Protein AF-A0A1W1VLN9-F1 (afdb_monomer)

Nearest PDB structures (foldseek):
  7ou0-assembly1_B  TM=6.728E-01  e=5.438E-01  Escherichia coli K-12
  7aib-assembly1_A  TM=5.726E-01  e=3.911E-01  Escherichia coli K-12
  5akb-assembly1_A  TM=4.055E-01  e=3.210E-01  Escherichia coli K-12
  4mu3-assembly1_A  TM=3.316E-01  e=1.051E+00  Arabidopsis thaliana
  4mu0-assembly1_A  TM=3.332E-01  e=1.781E+00  Arabidopsis thaliana

Foldseek 3Di:
DPLVVLLVVLDAPPQKDWDKDADPFAIKIKIAGVVQQFIEIEGEGPQNCVPCPPVNVSNVVSNVRRVVSVPDGDGAPDRVHGHYHYHYDD

Secondary structure (DSSP, 8-state):
--HHHHHHHHT--TTEEEEEEEETTEEEEEEEETTSSBEEEEEEEHHHHHHH-HHHHHHHHHHHHHHHHTS-PPBPSBTTB-EEEEE---

Organism: NCBI:txid695939

Mean predicted aligned error: 3.22 Å

Solvent-accessible surface area (backbone atoms only — not comparable to full-atom values): 5113 Å² total; per-residue (Å²): 128,62,66,70,58,55,52,61,73,66,63,59,63,92,59,52,46,77,50,76,47,83,53,98,64,26,37,39,39,38,39,26,40,79,86,51,56,23,22,42,32,41,37,37,30,44,60,24,39,68,74,62,33,61,67,61,47,50,54,52,51,52,53,52,50,40,56,45,63,77,43,87,56,47,67,35,84,44,95,88,39,45,56,70,46,80,45,70,54,132

Structure (mmCIF, N/CA/C/O backbone):
data_AF-A0A1W1VLN9-F1
#
_entry.id   AF-A0A1W1VLN9-F1
#
loop_
_atom_site.group_PDB
_atom_site.id
_atom_site.type_symbol
_atom_site.label_atom_id
_atom_site.label_alt_id
_atom_site.label_comp_id
_atom_site.label_asym_id
_atom_site.label_entity_id
_atom_site.label_seq_id
_atom_site.pdbx_PDB_ins_code
_atom_site.Cartn_x
_atom_site.Cartn_y
_atom_site.Cartn_z
_atom_site.occupancy
_atom_site.B_iso_or_equiv
_atom_site.auth_seq_id
_atom_site.auth_comp_id
_atom_site.auth_asym_id
_atom_site.auth_atom_id
_atom_site.pdbx_PDB_model_num
ATOM 1 N N . MET A 1 1 ? -8.807 -6.014 -15.995 1.00 59.06 1 MET A N 1
ATOM 2 C CA . MET A 1 1 ? -9.672 -6.192 -14.807 1.00 59.06 1 MET A CA 1
ATOM 3 C C . MET A 1 1 ? -9.648 -4.899 -14.023 1.00 59.06 1 MET A C 1
ATOM 5 O O . MET A 1 1 ? -8.557 -4.403 -13.775 1.00 59.06 1 MET A O 1
ATOM 9 N N . GLU A 1 2 ? -10.803 -4.353 -13.653 1.00 85.19 2 GLU A N 1
ATOM 10 C CA . GLU A 1 2 ? -10.858 -3.194 -12.753 1.00 85.19 2 GLU A CA 1
ATOM 11 C C . GLU A 1 2 ? -10.223 -3.558 -11.401 1.00 85.19 2 GLU A C 1
ATOM 13 O O . GLU A 1 2 ? -10.462 -4.652 -10.886 1.00 85.19 2 GLU A O 1
ATOM 18 N N . PHE A 1 3 ? -9.402 -2.673 -10.829 1.00 88.88 3 PHE A N 1
ATOM 19 C CA . PHE A 1 3 ? -8.686 -2.897 -9.562 1.00 88.88 3 PHE A CA 1
ATOM 20 C C . PHE A 1 3 ? -9.604 -3.419 -8.444 1.00 88.88 3 PHE A C 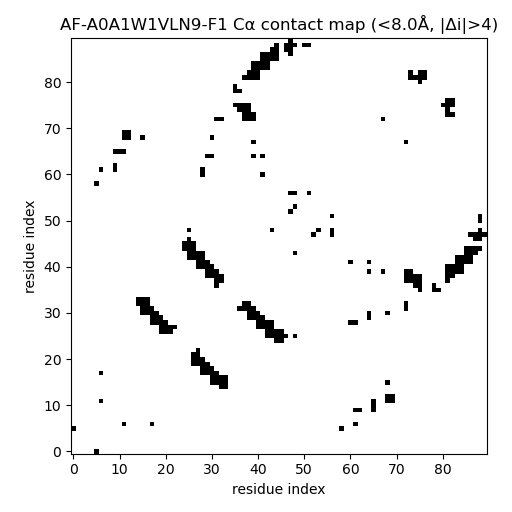1
ATOM 22 O O . PHE A 1 3 ? -9.300 -4.416 -7.794 1.00 88.88 3 PHE A O 1
ATOM 29 N N . GLN A 1 4 ? -10.799 -2.839 -8.311 1.00 90.69 4 GLN A N 1
ATOM 30 C CA . GLN A 1 4 ? -11.796 -3.252 -7.319 1.00 90.69 4 GLN A CA 1
ATOM 31 C C . GLN A 1 4 ? -12.321 -4.685 -7.523 1.00 90.69 4 GLN A C 1
ATOM 33 O O . GLN A 1 4 ? -12.751 -5.345 -6.578 1.00 90.69 4 GLN A O 1
ATOM 38 N N . ALA A 1 5 ? -12.288 -5.223 -8.747 1.00 90.88 5 ALA A N 1
ATOM 39 C CA . ALA A 1 5 ? -12.578 -6.639 -8.970 1.00 90.88 5 ALA A CA 1
ATOM 40 C C . ALA A 1 5 ? -11.464 -7.537 -8.405 1.00 90.88 5 ALA A C 1
ATOM 42 O O . ALA A 1 5 ? -11.769 -8.562 -7.801 1.00 90.88 5 ALA A O 1
ATOM 43 N N . GLN A 1 6 ? -10.199 -7.127 -8.537 1.00 91.25 6 GLN A N 1
ATOM 44 C CA . GLN A 1 6 ? -9.053 -7.856 -7.981 1.00 91.25 6 GLN A CA 1
ATOM 45 C C . GLN A 1 6 ? -9.067 -7.817 -6.447 1.00 91.25 6 GLN A C 1
ATOM 47 O O . GLN A 1 6 ? -8.913 -8.855 -5.812 1.00 91.25 6 GLN A O 1
ATOM 52 N N . VAL A 1 7 ? -9.355 -6.656 -5.845 1.00 93.50 7 VAL A N 1
ATOM 53 C CA . VAL A 1 7 ? -9.517 -6.512 -4.384 1.00 93.50 7 VAL A CA 1
ATOM 54 C C . VAL A 1 7 ? -10.592 -7.464 -3.849 1.00 93.50 7 VAL A C 1
ATOM 56 O O . VAL A 1 7 ? -10.345 -8.195 -2.891 1.00 93.50 7 VAL A O 1
ATOM 59 N N . ARG A 1 8 ? -11.762 -7.527 -4.501 1.00 91.81 8 ARG A N 1
ATOM 60 C CA . ARG A 1 8 ? -12.846 -8.445 -4.107 1.00 91.81 8 ARG A CA 1
ATOM 61 C C . ARG A 1 8 ? -12.443 -9.916 -4.203 1.00 91.81 8 ARG A C 1
ATOM 63 O O . ARG A 1 8 ? -12.773 -10.692 -3.315 1.00 91.81 8 ARG A O 1
ATOM 70 N N . GLN A 1 9 ? -11.712 -10.299 -5.249 1.00 92.19 9 GLN A N 1
ATOM 71 C CA . GLN A 1 9 ? -11.230 -11.676 -5.417 1.00 92.19 9 GLN A CA 1
ATOM 72 C C . GLN A 1 9 ? -10.182 -12.074 -4.369 1.00 92.19 9 GLN A C 1
ATOM 74 O O . GLN A 1 9 ? -10.080 -13.248 -4.026 1.00 92.19 9 GLN A O 1
ATOM 79 N N . MET A 1 10 ? -9.422 -11.111 -3.843 1.00 93.06 10 MET A N 1
ATOM 80 C CA . MET A 1 10 ? -8.382 -11.372 -2.847 1.00 93.06 10 MET A CA 1
ATOM 81 C C . MET A 1 10 ? -8.931 -11.749 -1.466 1.00 93.06 10 MET A C 1
ATOM 83 O O . MET A 1 10 ? -8.223 -12.409 -0.701 1.00 93.06 10 MET A O 1
ATOM 87 N N . GLY A 1 11 ? -10.172 -11.369 -1.145 1.00 92.88 11 GLY A N 1
ATOM 88 C CA . GLY A 1 11 ? -10.816 -11.710 0.127 1.00 92.88 11 GLY A CA 1
ATOM 89 C C . GLY A 1 11 ? -10.174 -11.008 1.324 1.00 92.88 11 GLY A C 1
ATOM 90 O O . GLY A 1 11 ? -9.689 -11.663 2.247 1.00 92.88 11 GLY A O 1
ATOM 91 N N . PHE A 1 12 ? -10.121 -9.675 1.285 1.00 94.88 12 PHE A N 1
ATOM 92 C CA . PHE A 1 12 ? -9.772 -8.866 2.456 1.00 94.88 12 PHE A CA 1
ATOM 93 C C . PHE A 1 12 ? -10.853 -8.994 3.546 1.00 94.88 12 PHE A C 1
ATOM 95 O O . PHE A 1 12 ? -12.012 -9.232 3.207 1.00 94.88 12 PHE A O 1
ATOM 102 N N . PRO A 1 13 ? -10.503 -8.830 4.836 1.00 92.06 13 PRO A N 1
ATOM 103 C CA . PRO A 1 13 ? -11.497 -8.742 5.905 1.00 92.06 13 PRO A CA 1
ATOM 104 C C . PRO A 1 13 ? -12.518 -7.621 5.652 1.00 92.06 13 PRO A C 1
ATOM 106 O O . PRO A 1 13 ? -12.149 -6.556 5.160 1.00 92.06 13 PRO A O 1
ATOM 109 N N . ASP A 1 14 ? -13.780 -7.832 6.039 1.00 88.88 14 ASP A N 1
ATOM 110 C CA . ASP A 1 14 ? -14.898 -6.919 5.729 1.00 88.88 14 ASP A CA 1
ATOM 111 C C . ASP A 1 14 ? -14.724 -5.496 6.290 1.00 88.88 14 ASP A C 1
ATOM 113 O O . ASP A 1 14 ? -15.324 -4.543 5.797 1.00 88.88 14 ASP A O 1
ATOM 117 N N . ASN A 1 15 ? -13.906 -5.336 7.332 1.00 91.00 15 ASN A N 1
ATOM 118 C CA . ASN A 1 15 ? -13.616 -4.052 7.96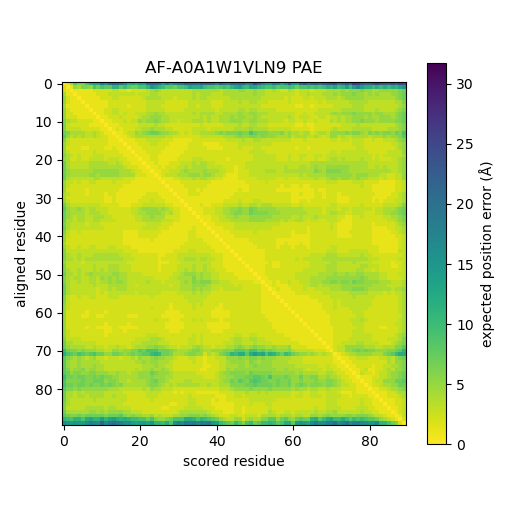8 1.00 91.00 15 ASN A CA 1
ATOM 119 C C . ASN A 1 15 ? -12.409 -3.320 7.358 1.00 91.00 15 ASN A C 1
ATOM 121 O O . ASN A 1 15 ? -11.926 -2.366 7.969 1.00 91.00 15 ASN A O 1
ATOM 125 N N . MET A 1 16 ? -11.903 -3.779 6.212 1.00 95.00 16 MET A N 1
ATOM 126 C CA . MET A 1 16 ? -10.732 -3.213 5.547 1.00 95.00 16 MET A CA 1
ATOM 127 C C . MET A 1 16 ? -11.123 -2.492 4.262 1.00 95.00 16 MET A C 1
ATOM 129 O O . MET A 1 16 ? -11.943 -2.968 3.479 1.00 95.00 16 MET A O 1
ATOM 133 N N . GLN A 1 17 ? -10.487 -1.352 4.027 1.00 95.25 17 GLN A N 1
ATOM 134 C CA . GLN A 1 17 ? -10.600 -0.580 2.797 1.00 95.25 17 GLN A CA 1
ATOM 135 C C . GLN A 1 17 ? -9.277 -0.659 2.047 1.00 95.25 17 GLN A C 1
ATOM 137 O O . GLN A 1 17 ? -8.213 -0.573 2.658 1.00 95.25 17 GLN A O 1
ATOM 142 N N . VAL A 1 18 ? -9.344 -0.881 0.734 1.00 96.62 18 VAL A N 1
ATOM 143 C CA . VAL A 1 18 ? -8.162 -1.013 -0.119 1.00 96.62 18 VAL A CA 1
ATOM 144 C C . VAL A 1 18 ? -8.282 -0.055 -1.291 1.00 96.62 18 VAL A C 1
ATOM 146 O O . VAL A 1 18 ? -9.215 -0.149 -2.092 1.00 96.62 18 VAL A O 1
ATOM 149 N N . ASP A 1 19 ? -7.289 0.815 -1.411 1.00 95.69 19 ASP A N 1
ATOM 150 C CA . ASP A 1 19 ? -7.229 1.863 -2.418 1.00 95.69 19 ASP A CA 1
ATOM 151 C C . ASP A 1 19 ? -5.913 1.816 -3.188 1.00 95.69 19 ASP A C 1
ATOM 153 O O . ASP A 1 19 ? -4.900 1.264 -2.745 1.00 95.69 19 ASP A O 1
ATOM 157 N N . GLN A 1 20 ? -5.941 2.431 -4.364 1.00 96.06 20 GLN A N 1
ATOM 158 C CA . GLN A 1 20 ? -4.787 2.606 -5.227 1.00 96.06 20 GLN A CA 1
ATOM 159 C C . GLN A 1 20 ? -4.750 4.051 -5.716 1.00 96.06 20 GLN A C 1
ATOM 161 O O . GLN A 1 20 ? -5.777 4.610 -6.102 1.00 96.06 20 GLN A O 1
ATOM 166 N N . SER A 1 21 ? -3.556 4.630 -5.755 1.00 95.69 21 SER A N 1
ATOM 167 C CA . SER A 1 21 ? -3.305 5.926 -6.375 1.00 95.69 21 SER A CA 1
ATOM 168 C C . SER A 1 21 ? -2.042 5.887 -7.229 1.00 95.69 21 SER A C 1
ATOM 170 O O . SER A 1 21 ? -1.014 5.327 -6.843 1.00 95.69 21 SER A O 1
ATOM 172 N N . ASP A 1 22 ? -2.125 6.475 -8.419 1.00 95.00 22 ASP A N 1
ATOM 173 C CA . ASP A 1 22 ? -0.968 6.669 -9.288 1.00 95.00 22 ASP A CA 1
ATOM 174 C C . ASP A 1 22 ? -0.207 7.936 -8.880 1.00 95.00 22 ASP A C 1
ATOM 176 O O . ASP A 1 22 ? -0.797 8.948 -8.492 1.00 95.00 22 ASP A O 1
ATOM 180 N N . THR A 1 23 ? 1.119 7.886 -8.979 1.00 94.31 23 THR A N 1
ATOM 181 C CA . THR A 1 23 ? 2.016 9.025 -8.765 1.00 94.31 23 THR A CA 1
ATOM 182 C C . THR A 1 23 ? 2.955 9.172 -9.962 1.00 94.31 23 THR A C 1
ATOM 184 O O . THR A 1 23 ? 3.031 8.302 -10.828 1.00 94.31 23 THR A O 1
ATOM 187 N N . LEU A 1 24 ? 3.705 10.276 -10.029 1.00 93.44 24 LEU A N 1
ATOM 188 C CA . LEU A 1 24 ? 4.718 10.455 -11.081 1.00 93.44 24 LEU A CA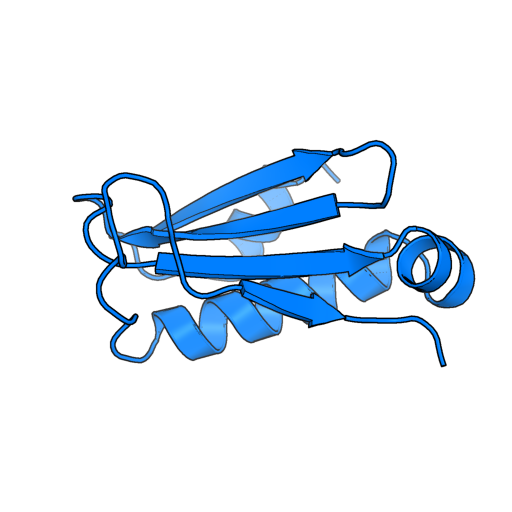 1
ATOM 189 C C . LEU A 1 24 ? 5.837 9.403 -11.006 1.00 93.44 24 LEU A C 1
ATOM 191 O O . LEU A 1 24 ? 6.432 9.054 -12.024 1.00 93.44 24 LEU A O 1
ATOM 195 N N . GLU A 1 25 ? 6.113 8.903 -9.803 1.00 94.12 25 GLU A N 1
ATOM 196 C CA . GLU A 1 25 ? 7.233 8.004 -9.514 1.00 94.12 25 GLU A CA 1
ATOM 197 C C . GLU A 1 25 ? 6.817 6.527 -9.467 1.00 94.12 25 GLU A C 1
ATOM 199 O O . GLU A 1 25 ? 7.673 5.650 -9.352 1.00 94.12 25 GLU A O 1
ATOM 204 N N . GLY A 1 26 ? 5.518 6.230 -9.562 1.00 95.75 26 GLY A N 1
ATOM 205 C CA . GLY A 1 26 ? 5.004 4.870 -9.482 1.00 95.75 26 GLY A CA 1
ATOM 206 C C . GLY A 1 26 ? 3.558 4.814 -9.010 1.00 95.75 26 GLY A C 1
ATOM 207 O O . GLY A 1 26 ? 2.703 5.559 -9.482 1.00 95.75 26 GLY A O 1
ATOM 208 N N . ARG A 1 27 ? 3.269 3.899 -8.087 1.00 97.00 27 ARG A N 1
ATOM 209 C CA . ARG A 1 27 ? 1.907 3.611 -7.634 1.00 97.00 27 ARG A CA 1
ATOM 210 C C . ARG A 1 27 ? 1.890 3.269 -6.159 1.00 97.00 27 ARG A C 1
ATOM 212 O O . ARG A 1 27 ? 2.705 2.476 -5.696 1.00 97.00 27 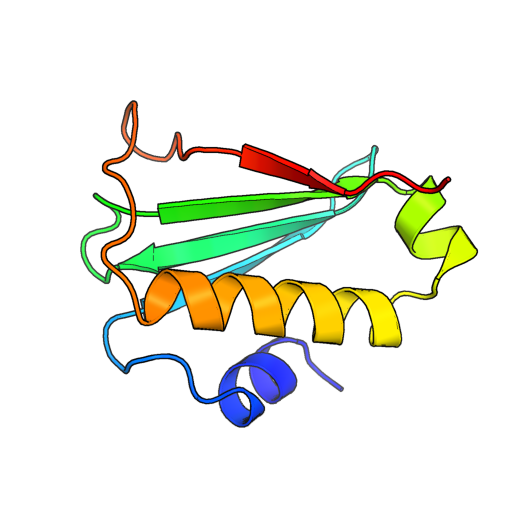ARG A O 1
ATOM 219 N N . VAL A 1 28 ? 0.954 3.849 -5.422 1.00 97.75 28 VAL A N 1
ATOM 220 C CA . VAL A 1 28 ? 0.724 3.532 -4.013 1.00 97.75 28 VAL A CA 1
ATOM 221 C C . VAL A 1 28 ? -0.506 2.647 -3.910 1.00 97.75 28 VAL A C 1
ATOM 223 O O . VAL A 1 28 ? -1.560 2.958 -4.458 1.00 97.75 28 VAL A O 1
ATOM 226 N N . PHE A 1 29 ? -0.363 1.551 -3.180 1.00 97.69 29 PHE A N 1
ATOM 227 C CA . PHE A 1 29 ? -1.463 0.713 -2.734 1.00 97.69 29 PHE A CA 1
ATOM 228 C C . PHE A 1 29 ? -1.602 0.882 -1.231 1.00 97.69 29 PHE A C 1
ATOM 230 O O . PHE A 1 29 ? -0.604 0.843 -0.510 1.00 97.69 29 PHE A O 1
ATOM 237 N N . ARG A 1 30 ? -2.827 1.063 -0.755 1.00 97.62 30 ARG A N 1
ATOM 238 C CA . ARG A 1 30 ? -3.113 1.319 0.652 1.00 97.62 30 ARG A CA 1
ATOM 239 C C . ARG A 1 30 ? -4.151 0.331 1.149 1.00 97.62 30 ARG A C 1
ATOM 241 O O . ARG A 1 30 ? -5.124 0.075 0.451 1.00 97.62 30 ARG A O 1
ATOM 248 N N . VAL A 1 31 ? -3.949 -0.183 2.358 1.00 97.62 31 VAL A N 1
ATOM 249 C CA . VAL A 1 31 ? -4.999 -0.839 3.141 1.00 97.62 31 VAL A CA 1
ATOM 250 C C . VAL A 1 31 ? -5.184 -0.091 4.454 1.00 97.62 31 VAL A C 1
ATOM 252 O O . VAL A 1 31 ? -4.195 0.235 5.113 1.00 97.62 31 VAL A O 1
ATOM 255 N N . THR A 1 32 ? -6.427 0.178 4.834 1.00 96.94 32 THR A N 1
ATOM 256 C CA . THR A 1 32 ? -6.780 0.761 6.135 1.00 96.94 32 THR A CA 1
ATOM 257 C C . THR A 1 32 ? -7.900 -0.030 6.787 1.00 96.94 32 THR A C 1
ATOM 259 O O . THR A 1 32 ? -8.650 -0.730 6.106 1.00 96.94 32 THR A O 1
ATOM 262 N N . ASP A 1 33 ? -8.043 0.099 8.102 1.00 94.44 33 ASP A N 1
ATOM 263 C CA . ASP A 1 33 ? -9.291 -0.284 8.755 1.00 94.44 33 ASP A CA 1
ATOM 264 C C . ASP A 1 33 ? -10.410 0.732 8.465 1.00 94.44 33 ASP A C 1
ATOM 266 O O . ASP A 1 33 ? -10.188 1.802 7.893 1.00 94.44 33 ASP A O 1
ATOM 270 N N . ALA A 1 34 ? -11.638 0.385 8.853 1.00 91.81 34 ALA A N 1
ATOM 271 C CA . ALA A 1 34 ? -12.819 1.216 8.634 1.00 91.81 34 ALA A CA 1
ATOM 272 C C . ALA A 1 34 ? -12.774 2.578 9.354 1.00 91.81 34 ALA A C 1
ATOM 274 O O . ALA A 1 34 ? -13.478 3.497 8.937 1.00 91.81 34 ALA A O 1
ATOM 275 N N . SER A 1 35 ? -11.989 2.718 10.431 1.00 91.75 35 SER A N 1
ATOM 276 C CA . SER A 1 35 ? -11.792 4.007 11.112 1.00 91.75 35 SER A CA 1
ATOM 277 C C . SER A 1 35 ? -10.708 4.861 10.451 1.00 91.75 35 SER A C 1
ATOM 279 O O . SER A 1 35 ? -10.677 6.071 10.665 1.00 91.75 35 SER A O 1
ATOM 281 N N . GLY A 1 36 ? -9.820 4.254 9.656 1.00 93.25 36 GLY A N 1
ATOM 282 C CA . GLY A 1 36 ? -8.662 4.917 9.068 1.00 93.25 36 GLY A CA 1
ATOM 283 C C . GLY A 1 36 ? -7.546 5.206 10.076 1.00 93.25 36 GLY A C 1
ATOM 284 O O . GLY A 1 36 ? -6.558 5.847 9.711 1.00 93.25 36 GLY A O 1
ATOM 285 N N . GLU A 1 37 ? -7.672 4.746 11.325 1.00 94.44 37 GLU A N 1
ATOM 286 C CA . GLU A 1 37 ? -6.666 4.928 12.379 1.00 94.44 37 GLU A CA 1
ATOM 287 C C . GLU A 1 37 ? -5.485 3.978 12.211 1.00 94.44 37 GLU A C 1
ATOM 289 O O . GLU A 1 37 ? -4.410 4.211 12.769 1.00 94.44 37 GLU A O 1
ATOM 294 N N . ARG A 1 38 ? -5.676 2.896 11.454 1.00 95.25 38 ARG A N 1
ATOM 295 C CA . ARG A 1 38 ? -4.637 1.913 11.172 1.00 95.25 38 ARG A CA 1
ATOM 296 C C . ARG A 1 38 ? -4.530 1.676 9.685 1.00 95.25 38 ARG A C 1
ATOM 298 O O . ARG A 1 38 ? -5.526 1.652 8.968 1.00 95.25 38 ARG A O 1
ATOM 305 N N . GLY A 1 39 ? -3.310 1.446 9.229 1.00 96.56 39 GLY A N 1
ATOM 306 C CA . GLY A 1 39 ? -3.086 1.212 7.817 1.00 96.56 39 GLY A CA 1
ATOM 307 C C . GLY A 1 39 ? -1.663 0.842 7.467 1.00 96.56 39 GLY A C 1
ATOM 308 O O . GLY A 1 39 ? -0.757 0.860 8.301 1.00 96.56 39 GLY A O 1
ATOM 309 N N . LEU A 1 40 ? -1.500 0.489 6.201 1.00 97.00 40 LEU A N 1
ATOM 310 C CA . LEU A 1 40 ? -0.228 0.189 5.572 1.00 97.00 40 LEU A CA 1
ATOM 311 C C . LEU A 1 40 ? -0.276 0.657 4.123 1.00 97.00 40 LEU A C 1
ATOM 313 O O . LEU A 1 40 ? -1.262 0.436 3.415 1.00 97.00 40 LEU A O 1
ATOM 317 N N . GLU A 1 41 ? 0.824 1.241 3.675 1.00 97.88 41 GLU A N 1
ATOM 318 C CA . GLU A 1 41 ? 1.060 1.557 2.278 1.00 97.88 41 GLU A CA 1
ATOM 319 C C . GLU A 1 41 ? 2.175 0.698 1.695 1.00 97.88 41 GLU A C 1
ATOM 321 O O . GLU A 1 41 ? 3.186 0.411 2.339 1.00 97.88 41 GLU A O 1
ATOM 326 N N . ILE A 1 42 ? 2.011 0.338 0.427 1.00 97.75 42 ILE A N 1
ATOM 327 C CA . ILE A 1 42 ? 3.075 -0.199 -0.408 1.00 97.75 42 ILE A CA 1
ATOM 328 C C . ILE A 1 42 ? 3.207 0.716 -1.617 1.00 97.75 42 ILE A C 1
ATOM 330 O O . ILE A 1 42 ? 2.294 0.818 -2.436 1.00 97.75 42 ILE A O 1
ATOM 334 N N . PHE A 1 43 ? 4.351 1.383 -1.720 1.00 97.88 43 PHE A N 1
ATOM 335 C CA . PHE A 1 43 ? 4.731 2.139 -2.901 1.00 97.88 43 PHE A CA 1
ATOM 336 C C . PHE A 1 43 ? 5.545 1.249 -3.832 1.00 97.88 43 PHE A C 1
ATOM 338 O O . PHE A 1 43 ? 6.589 0.726 -3.454 1.00 97.88 43 PHE A O 1
ATOM 345 N N . VAL A 1 44 ? 5.060 1.091 -5.052 1.00 97.19 44 VAL A N 1
ATOM 346 C CA . VAL A 1 44 ? 5.740 0.387 -6.130 1.00 97.19 44 VAL A CA 1
ATOM 347 C C . VAL A 1 44 ? 6.337 1.428 -7.058 1.00 97.19 44 VAL A C 1
ATOM 349 O O . VAL A 1 44 ? 5.601 2.268 -7.581 1.00 97.19 44 VAL A O 1
ATOM 352 N N . THR A 1 45 ? 7.646 1.366 -7.288 1.00 96.81 45 THR A N 1
ATOM 353 C CA . THR A 1 45 ? 8.295 2.297 -8.213 1.00 96.81 45 THR A CA 1
ATOM 354 C C . THR A 1 45 ? 7.863 2.046 -9.653 1.00 96.81 45 THR A C 1
ATOM 356 O O . THR A 1 45 ? 7.484 0.939 -10.046 1.00 96.81 45 THR A O 1
ATOM 359 N N . ARG A 1 46 ? 7.957 3.084 -10.480 1.00 95.19 46 ARG A N 1
ATOM 360 C CA . ARG A 1 46 ? 7.710 2.983 -11.918 1.00 95.19 46 ARG A CA 1
ATOM 361 C C . ARG A 1 46 ? 8.587 1.918 -12.582 1.00 95.19 46 ARG A C 1
ATOM 363 O O . ARG A 1 46 ? 8.090 1.178 -13.426 1.00 95.19 46 ARG A O 1
ATOM 370 N N . ASP A 1 47 ? 9.845 1.810 -12.167 1.00 94.62 47 ASP A N 1
ATOM 371 C CA . ASP A 1 47 ? 10.775 0.814 -12.705 1.00 94.62 47 ASP A CA 1
ATOM 372 C C . ASP A 1 47 ? 10.339 -0.611 -12.345 1.00 94.62 47 ASP A C 1
ATOM 374 O O . ASP A 1 47 ? 10.325 -1.482 -13.212 1.00 94.62 47 ASP A O 1
ATOM 378 N N . ALA A 1 48 ? 9.868 -0.841 -11.113 1.00 94.94 48 ALA A N 1
ATOM 379 C CA . ALA A 1 48 ? 9.305 -2.131 -10.718 1.00 94.94 48 ALA A CA 1
ATOM 380 C C . ALA A 1 48 ? 8.068 -2.499 -11.555 1.00 94.94 48 ALA A C 1
ATOM 382 O O . ALA A 1 48 ? 7.931 -3.643 -11.991 1.00 94.94 48 ALA A O 1
ATOM 383 N N . LEU A 1 49 ? 7.176 -1.533 -11.813 1.00 94.44 49 LEU A N 1
ATOM 384 C CA . LEU A 1 49 ? 6.005 -1.744 -12.675 1.00 94.44 49 LEU A CA 1
ATOM 385 C C . LEU A 1 49 ? 6.413 -2.099 -14.109 1.00 94.44 49 LEU A C 1
ATOM 387 O O . LEU A 1 49 ? 5.802 -2.981 -14.711 1.00 94.44 49 LEU A O 1
ATOM 391 N N . ALA A 1 50 ? 7.438 -1.436 -14.647 1.00 93.69 50 ALA A N 1
ATOM 392 C CA . ALA A 1 50 ? 7.939 -1.690 -15.994 1.00 93.69 50 ALA A CA 1
ATOM 393 C C . ALA A 1 50 ? 8.633 -3.057 -16.111 1.00 93.69 50 ALA A C 1
ATOM 395 O O . ALA A 1 50 ? 8.436 -3.760 -17.100 1.00 93.69 50 ALA A O 1
ATOM 396 N N . MET A 1 51 ? 9.412 -3.441 -15.099 1.00 94.19 51 MET A N 1
ATOM 397 C CA . MET A 1 51 ? 10.187 -4.682 -15.078 1.00 94.19 51 MET A CA 1
ATOM 398 C C . MET A 1 51 ? 9.307 -5.920 -14.891 1.00 94.19 51 MET A C 1
ATOM 400 O O . MET A 1 51 ? 9.456 -6.907 -15.609 1.00 94.19 51 MET A O 1
ATOM 404 N N . TYR A 1 52 ? 8.386 -5.874 -13.929 1.00 90.88 52 TYR A N 1
ATOM 405 C CA . TYR A 1 52 ? 7.598 -7.040 -13.519 1.00 90.88 52 TYR A CA 1
ATOM 406 C C . TYR A 1 52 ? 6.181 -7.059 -14.111 1.00 90.88 52 TYR A C 1
ATOM 408 O O . TYR A 1 52 ? 5.489 -8.076 -14.037 1.00 90.88 52 TYR A O 1
ATOM 416 N N . GLY A 1 53 ? 5.752 -5.954 -14.724 1.00 92.62 53 GLY A N 1
ATOM 417 C CA . GLY A 1 53 ? 4.425 -5.787 -15.300 1.00 92.62 53 GLY A CA 1
ATOM 418 C C . GLY A 1 53 ? 3.357 -5.448 -14.258 1.00 92.62 53 GLY A C 1
ATOM 419 O O . GLY A 1 53 ? 3.337 -5.965 -13.141 1.00 92.62 53 GLY A O 1
ATOM 420 N N . GLU A 1 54 ? 2.399 -4.603 -14.646 1.00 89.19 54 GLU A N 1
ATOM 421 C CA . GLU A 1 54 ? 1.381 -4.086 -13.721 1.00 89.19 54 GLU A CA 1
ATOM 422 C C . GLU A 1 54 ? 0.505 -5.176 -13.089 1.00 89.19 54 GLU A C 1
ATOM 424 O O . GLU A 1 54 ? 0.209 -5.114 -11.897 1.00 89.19 54 GLU A O 1
ATOM 429 N N . GLY A 1 55 ? 0.083 -6.177 -13.867 1.00 90.31 55 GLY A N 1
ATOM 430 C CA . GLY A 1 55 ? -0.783 -7.260 -13.388 1.00 90.31 55 GLY A CA 1
ATOM 431 C C . GLY A 1 55 ? -0.114 -8.129 -12.316 1.00 90.31 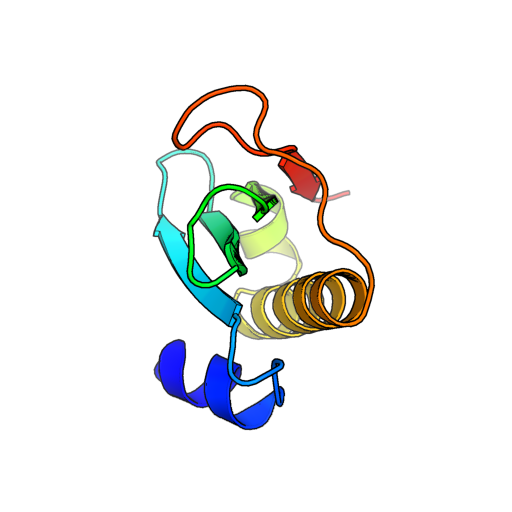55 GLY A C 1
ATOM 432 O O . GLY A 1 55 ? -0.641 -8.212 -11.204 1.00 90.31 55 GLY A O 1
ATOM 433 N N . PRO A 1 56 ? 1.051 -8.744 -12.609 1.00 92.06 56 PRO A N 1
ATOM 434 C CA . PRO A 1 56 ? 1.807 -9.521 -11.628 1.00 92.06 56 PRO A CA 1
ATOM 435 C C . PRO A 1 56 ? 2.148 -8.726 -10.365 1.00 92.06 56 PRO A C 1
ATOM 437 O O . PRO A 1 56 ? 1.956 -9.226 -9.257 1.00 92.06 56 PRO A O 1
ATOM 440 N N . VAL A 1 57 ? 2.577 -7.469 -10.517 1.00 93.88 57 VAL A N 1
ATOM 441 C CA . VAL A 1 57 ? 2.892 -6.604 -9.374 1.00 93.88 57 VAL A CA 1
ATOM 442 C C . VAL A 1 57 ? 1.654 -6.304 -8.537 1.00 93.88 57 VAL A C 1
ATOM 444 O O . VAL A 1 57 ? 1.706 -6.414 -7.315 1.00 93.88 57 VAL A O 1
ATOM 447 N N . THR A 1 58 ? 0.522 -5.988 -9.166 1.00 93.50 58 THR A N 1
ATOM 448 C CA . THR A 1 58 ? -0.728 -5.723 -8.438 1.00 93.50 58 THR A CA 1
ATOM 449 C C . THR A 1 58 ? -1.157 -6.945 -7.627 1.00 93.50 58 THR A C 1
ATOM 451 O O . THR A 1 58 ? -1.476 -6.812 -6.447 1.00 93.50 58 THR A O 1
ATOM 454 N N . ALA A 1 59 ? -1.101 -8.145 -8.211 1.00 93.75 59 ALA A N 1
ATOM 455 C CA . ALA A 1 59 ? -1.437 -9.382 -7.506 1.00 93.75 59 ALA A CA 1
ATOM 456 C C . ALA A 1 59 ? -0.505 -9.638 -6.306 1.00 93.75 59 ALA A C 1
ATOM 458 O O . ALA A 1 59 ? -0.976 -9.973 -5.217 1.00 93.75 59 ALA A O 1
ATOM 459 N N . LEU A 1 60 ? 0.804 -9.426 -6.483 1.00 94.12 60 LEU A N 1
ATOM 460 C CA . LEU A 1 60 ? 1.799 -9.557 -5.416 1.00 94.12 60 LEU A CA 1
ATOM 461 C C . LEU A 1 60 ? 1.524 -8.581 -4.263 1.00 94.12 60 LEU A C 1
ATOM 463 O O . LEU A 1 60 ? 1.491 -8.980 -3.096 1.00 94.12 60 LEU A O 1
ATOM 467 N N . VAL A 1 61 ? 1.305 -7.305 -4.586 1.00 96.44 61 VAL A N 1
ATOM 468 C CA . VAL A 1 61 ? 1.068 -6.250 -3.595 1.00 96.44 61 VAL A CA 1
ATOM 469 C C . VAL A 1 61 ? -0.234 -6.491 -2.842 1.00 96.44 61 VAL A C 1
ATOM 471 O O . VAL A 1 61 ? -0.236 -6.438 -1.613 1.00 96.44 61 VAL A O 1
ATOM 474 N N . LEU A 1 62 ? -1.321 -6.828 -3.540 1.00 96.31 62 LEU A N 1
ATOM 475 C CA . LEU A 1 62 ? -2.588 -7.155 -2.889 1.00 96.31 62 LEU A CA 1
ATOM 476 C C . LEU A 1 62 ? -2.462 -8.377 -1.969 1.00 96.31 62 LEU A C 1
ATOM 478 O O . LEU A 1 62 ? -3.020 -8.369 -0.873 1.00 96.31 62 LEU A O 1
ATOM 482 N N . GLY A 1 63 ? -1.692 -9.397 -2.361 1.00 95.25 63 GLY A N 1
ATOM 483 C CA . GLY A 1 63 ? -1.378 -10.540 -1.501 1.00 95.25 63 GLY A CA 1
ATOM 484 C C . GLY A 1 63 ? -0.700 -10.125 -0.196 1.00 95.25 63 GLY A C 1
ATOM 485 O O . GLY A 1 63 ? -1.116 -10.558 0.882 1.00 95.25 63 GLY A O 1
ATOM 486 N N . ARG A 1 64 ? 0.288 -9.230 -0.284 1.00 94.88 64 ARG A N 1
ATOM 487 C CA . ARG A 1 64 ? 1.019 -8.709 0.876 1.00 94.88 64 ARG A CA 1
ATOM 488 C C . ARG A 1 64 ? 0.148 -7.829 1.769 1.00 94.88 64 ARG A C 1
ATOM 490 O O . ARG A 1 64 ? 0.171 -8.000 2.986 1.00 94.88 64 ARG A O 1
ATOM 497 N N . LEU A 1 65 ? -0.646 -6.929 1.188 1.00 96.25 65 LEU A N 1
ATOM 498 C CA . LEU A 1 65 ? -1.595 -6.113 1.950 1.00 96.25 65 LEU A CA 1
ATOM 499 C C . LEU A 1 65 ? -2.612 -6.992 2.676 1.00 96.25 65 LEU A C 1
ATOM 501 O O . LEU A 1 65 ? -2.864 -6.770 3.855 1.00 96.25 65 LEU A O 1
ATOM 505 N N . ARG A 1 66 ? -3.149 -8.024 2.014 1.00 95.75 66 ARG A N 1
ATOM 506 C CA . ARG A 1 66 ? -4.093 -8.959 2.637 1.00 95.75 66 ARG A CA 1
ATOM 507 C C . ARG A 1 66 ? -3.463 -9.703 3.807 1.00 95.75 66 ARG A C 1
ATOM 509 O O . ARG A 1 66 ? -4.096 -9.848 4.847 1.00 95.75 66 ARG A O 1
ATOM 516 N N . GLU A 1 67 ? -2.225 -10.171 3.656 1.00 93.69 67 GLU A N 1
ATOM 517 C CA . G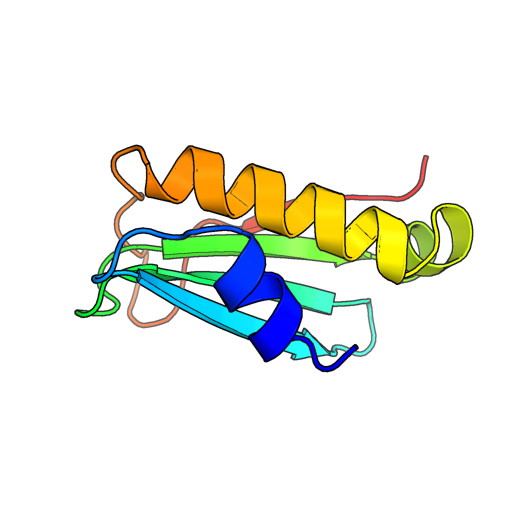LU A 1 67 ? -1.512 -10.839 4.746 1.00 93.69 67 GLU A CA 1
ATOM 518 C C . GLU A 1 67 ? -1.376 -9.924 5.971 1.00 93.69 67 GLU A C 1
ATOM 520 O O . GLU A 1 67 ? -1.617 -10.360 7.095 1.00 93.69 67 GLU A O 1
ATOM 525 N N . GLN A 1 68 ? -1.033 -8.650 5.761 1.00 92.94 68 GLN A N 1
ATOM 526 C CA . GLN A 1 68 ? -0.911 -7.675 6.846 1.00 92.94 68 GLN A CA 1
ATOM 527 C C . GLN A 1 68 ? -2.269 -7.270 7.426 1.00 92.94 68 GLN A C 1
ATOM 529 O O . GLN A 1 68 ? -2.374 -7.098 8.634 1.00 92.94 68 GLN A O 1
ATOM 534 N N . ALA A 1 69 ? -3.313 -7.191 6.602 1.00 91.56 69 ALA A N 1
ATOM 535 C CA . ALA A 1 69 ? -4.681 -6.924 7.043 1.00 91.56 69 ALA A CA 1
ATOM 536 C C . ALA A 1 69 ? -5.274 -8.079 7.869 1.00 91.56 69 ALA A C 1
ATOM 538 O O . ALA A 1 69 ? -6.096 -7.854 8.750 1.00 91.56 69 ALA A O 1
ATOM 539 N N . GLY A 1 70 ? -4.841 -9.320 7.616 1.00 87.75 70 GLY A N 1
ATOM 540 C CA . GLY A 1 70 ? -5.144 -10.472 8.472 1.00 87.75 70 GLY A CA 1
ATOM 541 C C . GLY A 1 70 ? -4.388 -10.460 9.808 1.00 87.75 70 GLY A C 1
ATOM 542 O O . GLY A 1 70 ? -4.681 -11.261 10.694 1.00 87.75 70 GLY A O 1
ATOM 543 N N . ARG A 1 71 ? -3.416 -9.556 9.963 1.00 86.38 71 ARG A N 1
ATOM 544 C CA . ARG A 1 71 ? -2.718 -9.253 11.214 1.00 86.38 71 ARG A CA 1
ATOM 545 C C . ARG A 1 71 ? -3.225 -7.909 11.754 1.00 86.38 71 ARG A C 1
ATOM 547 O O . ARG A 1 71 ? -4.045 -7.229 11.146 1.00 86.38 71 ARG A O 1
ATOM 554 N N . ALA A 1 72 ? -2.736 -7.502 12.921 1.00 83.50 72 ALA A N 1
ATOM 555 C CA . ALA A 1 72 ? -3.021 -6.164 13.424 1.00 83.50 72 ALA A CA 1
ATOM 556 C C . ALA A 1 72 ? -2.225 -5.118 12.620 1.00 83.50 72 ALA A C 1
ATOM 558 O O . ALA A 1 72 ? -1.004 -5.031 12.765 1.00 83.50 72 ALA A O 1
ATOM 559 N N . LEU A 1 73 ? -2.918 -4.312 11.807 1.00 91.94 73 LEU A N 1
ATOM 560 C CA . LEU A 1 73 ? -2.335 -3.138 11.152 1.00 91.94 73 LEU A CA 1
ATOM 561 C C . LEU A 1 73 ? -1.783 -2.158 12.199 1.00 91.94 73 LEU A C 1
ATOM 563 O O . LEU A 1 73 ? -2.336 -2.010 13.302 1.00 91.94 73 LEU A O 1
ATOM 567 N N . ARG A 1 74 ? -0.683 -1.484 11.847 1.00 93.31 74 ARG A N 1
ATOM 568 C CA . ARG A 1 74 ? -0.075 -0.464 12.705 1.00 93.31 74 ARG A CA 1
ATOM 569 C C . ARG A 1 74 ? -0.942 0.784 12.754 1.00 93.31 74 ARG A C 1
ATOM 571 O O . ARG A 1 74 ? -1.640 1.097 11.793 1.00 93.31 74 ARG A O 1
ATOM 578 N N . ALA A 1 75 ? -0.876 1.476 13.888 1.00 94.88 75 ALA A N 1
ATOM 579 C CA . ALA A 1 75 ? -1.481 2.791 14.022 1.00 94.88 75 ALA A CA 1
ATOM 580 C C . ALA A 1 75 ? -0.831 3.766 13.034 1.00 94.88 75 ALA A C 1
ATOM 582 O O . ALA A 1 75 ? 0.377 3.699 12.797 1.00 94.88 75 ALA A O 1
ATOM 583 N N . ALA A 1 76 ? -1.644 4.654 12.477 1.00 94.38 76 ALA A N 1
ATOM 584 C CA . ALA A 1 76 ? -1.175 5.764 11.672 1.00 94.38 76 ALA A CA 1
ATOM 585 C C . ALA A 1 76 ? -0.299 6.698 12.524 1.00 94.38 76 ALA A C 1
ATOM 587 O O . ALA A 1 76 ? -0.591 6.944 13.695 1.00 94.38 76 ALA A O 1
ATOM 588 N N . GLU A 1 77 ? 0.767 7.233 11.932 1.00 92.50 77 GLU A N 1
ATOM 589 C CA . GLU A 1 77 ? 1.648 8.211 12.584 1.00 92.50 77 GLU A CA 1
ATOM 590 C C . GLU A 1 77 ? 0.932 9.555 12.780 1.00 92.50 77 GLU A C 1
ATOM 592 O O . GLU A 1 77 ? 1.147 10.261 13.763 1.00 92.50 77 GLU A O 1
ATOM 597 N N . ALA A 1 78 ? 0.042 9.884 11.845 1.00 90.50 78 ALA A N 1
ATOM 598 C CA . ALA A 1 78 ? -0.921 10.974 11.911 1.00 90.50 78 ALA A CA 1
ATOM 599 C C . ALA A 1 78 ? -2.104 10.645 10.981 1.00 90.50 78 ALA A C 1
ATOM 601 O O . ALA A 1 78 ? -2.007 9.695 10.199 1.00 90.50 78 ALA A O 1
ATOM 602 N N . PRO A 1 79 ? -3.204 11.421 10.993 1.00 86.88 79 PRO A N 1
ATOM 603 C CA . PRO A 1 79 ? -4.318 11.201 10.074 1.00 86.88 79 PRO A CA 1
ATOM 604 C C . PRO A 1 79 ? -3.849 11.107 8.612 1.00 86.88 79 PRO A C 1
ATOM 606 O O . PRO A 1 79 ? -3.300 12.061 8.063 1.00 86.88 79 PRO A O 1
ATOM 609 N N . GLY A 1 80 ? -4.040 9.937 7.995 1.00 88.06 80 GLY A N 1
ATOM 610 C CA . GLY A 1 80 ? -3.635 9.660 6.614 1.00 88.06 80 GLY A CA 1
ATOM 611 C C . GLY A 1 80 ? -2.140 9.387 6.385 1.00 88.06 80 GLY A C 1
ATOM 612 O O . GLY A 1 80 ? -1.754 9.179 5.235 1.00 88.06 80 GLY A O 1
ATOM 613 N N . MET A 1 81 ? -1.307 9.372 7.433 1.00 93.75 81 MET A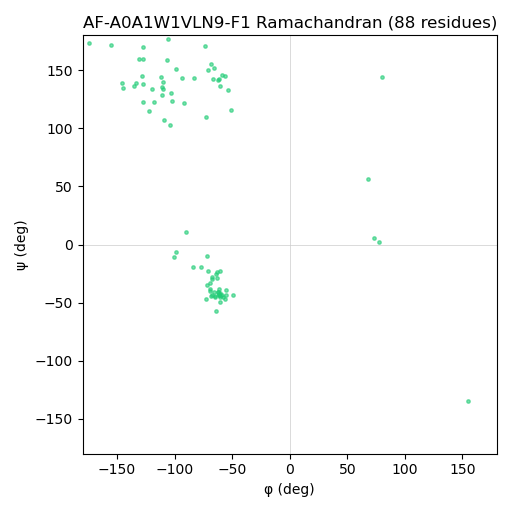 N 1
ATOM 614 C CA . MET A 1 81 ? 0.110 8.994 7.364 1.00 93.75 81 MET A CA 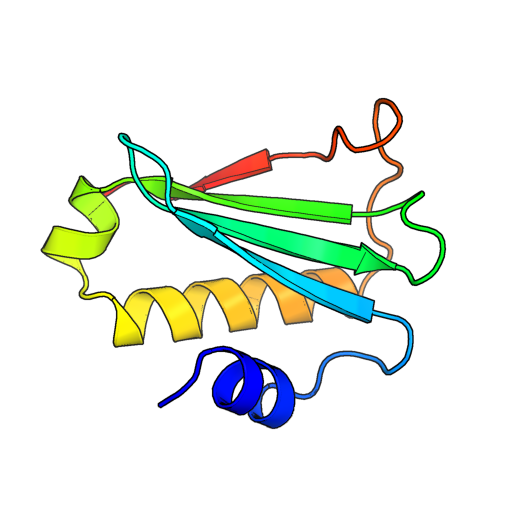1
ATOM 615 C C . MET A 1 81 ? 0.309 7.595 7.942 1.00 93.75 81 MET A C 1
ATOM 617 O O . MET A 1 81 ? 0.311 7.398 9.155 1.00 93.75 81 MET A O 1
ATOM 621 N N . TYR A 1 82 ? 0.470 6.623 7.052 1.00 95.88 82 TYR A N 1
ATOM 622 C CA . TYR A 1 82 ? 0.668 5.219 7.397 1.00 95.88 82 TYR A CA 1
ATOM 623 C C . TYR A 1 82 ? 2.119 4.810 7.161 1.00 95.88 82 TYR A C 1
ATOM 625 O O . TYR A 1 82 ? 2.819 5.422 6.352 1.00 95.88 82 TYR A O 1
ATOM 633 N N . GLU A 1 83 ? 2.550 3.731 7.818 1.00 94.44 83 GLU A N 1
ATOM 634 C CA 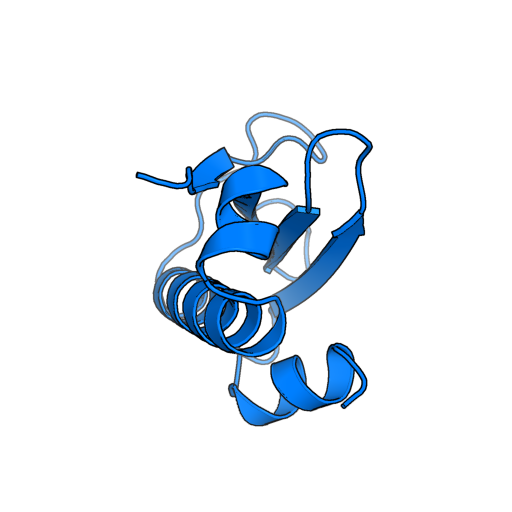. GLU A 1 83 ? 3.815 3.085 7.467 1.00 94.44 83 GLU A CA 1
ATOM 635 C C . GLU A 1 83 ? 3.813 2.764 5.966 1.00 94.44 83 GLU A C 1
ATOM 637 O O . GLU A 1 83 ? 2.841 2.211 5.443 1.00 94.44 83 GLU A O 1
ATOM 642 N N . ARG A 1 84 ? 4.908 3.096 5.277 1.00 96.12 84 ARG A N 1
ATOM 643 C CA . ARG A 1 84 ? 5.071 2.836 3.848 1.00 96.12 84 ARG A CA 1
ATOM 644 C C . ARG A 1 84 ? 6.239 1.901 3.598 1.00 96.12 84 ARG A C 1
ATOM 646 O O . ARG A 1 84 ? 7.383 2.211 3.917 1.00 96.12 84 ARG A O 1
ATOM 653 N N . GLN A 1 85 ? 5.950 0.786 2.944 1.00 95.94 85 GLN A N 1
ATOM 654 C CA . GLN A 1 85 ? 6.956 -0.110 2.387 1.00 95.94 85 GLN A CA 1
ATOM 655 C C . GLN A 1 85 ? 7.211 0.266 0.927 1.00 95.94 85 GLN A C 1
ATOM 657 O O . GLN A 1 85 ? 6.285 0.646 0.211 1.00 95.94 85 GLN A O 1
ATOM 662 N N . VAL A 1 86 ? 8.460 0.159 0.480 1.00 96.06 86 VAL A N 1
ATOM 663 C CA . VAL A 1 86 ? 8.847 0.475 -0.900 1.00 96.06 86 VAL A CA 1
ATOM 664 C C . VAL A 1 86 ? 9.238 -0.807 -1.621 1.00 96.06 86 VAL A C 1
ATOM 666 O O . VAL A 1 86 ? 10.051 -1.584 -1.125 1.00 96.06 86 VAL A O 1
ATOM 669 N N . PHE A 1 87 ? 8.649 -1.019 -2.791 1.00 93.31 87 PHE A N 1
ATOM 670 C CA . PHE A 1 87 ? 8.955 -2.109 -3.702 1.00 93.31 87 PHE A CA 1
ATOM 671 C C . PHE A 1 87 ? 9.665 -1.536 -4.930 1.00 93.31 87 PHE A C 1
ATOM 673 O O . PHE A 1 87 ? 9.055 -0.840 -5.746 1.00 93.31 87 PHE A O 1
ATOM 680 N N . VAL A 1 88 ? 10.968 -1.795 -5.016 1.00 90.75 88 VAL A N 1
ATOM 681 C CA . VAL A 1 88 ? 11.847 -1.331 -6.096 1.00 90.75 88 VAL A CA 1
ATOM 682 C C . VAL A 1 88 ? 12.066 -2.441 -7.127 1.00 90.75 88 VAL A C 1
ATOM 684 O O . VAL A 1 88 ? 12.001 -3.622 -6.787 1.00 90.75 88 VAL A O 1
ATOM 687 N N . GLY A 1 89 ? 12.295 -2.055 -8.385 1.00 79.38 89 GLY A N 1
ATOM 688 C CA . GLY A 1 89 ? 12.872 -2.957 -9.384 1.00 79.38 89 GLY A CA 1
ATOM 689 C C . GLY A 1 89 ? 14.311 -3.268 -8.982 1.00 79.38 89 GLY A C 1
ATOM 690 O O . GLY A 1 89 ? 14.968 -2.386 -8.429 1.00 79.38 89 GLY A O 1
ATOM 691 N N . ASP A 1 90 ? 14.747 -4.507 -9.196 1.00 73.00 90 ASP A N 1
ATOM 692 C CA . ASP A 1 90 ? 16.131 -4.935 -8.937 1.00 73.00 90 ASP A CA 1
ATOM 693 C C . ASP A 1 90 ? 17.007 -4.648 -10.167 1.00 73.00 90 ASP A C 1
ATOM 695 O O . ASP A 1 90 ? 16.481 -4.811 -11.297 1.00 73.00 90 ASP A O 1
#

Sequence (90 aa):
MEFQAQVRQMGFPDNMQVDQSDTLEGRVFRVTDASGERGLEIFVTRDALAMYGEGPVTALVLGRLREQAGRALRAAEAPGMYERQVFVGD

Radius of gyration: 12.55 Å; Cα contacts (8 Å, |Δi|>4): 152; chains: 1; bounding box: 31×23×30 Å

pLDDT: mean 92.88, std 5.33, range [59.06, 97.88]